Protein AF-A0A0D2I252-F1 (afdb_monomer)

Structure (mmCIF, N/CA/C/O backbone):
data_AF-A0A0D2I252-F1
#
_entry.id   AF-A0A0D2I252-F1
#
loop_
_atom_site.group_PDB
_atom_site.id
_atom_site.type_symbol
_atom_site.label_atom_id
_atom_site.label_alt_id
_atom_site.label_comp_id
_atom_site.label_asym_id
_atom_site.label_entity_id
_atom_site.label_seq_id
_atom_site.pdbx_PDB_ins_code
_atom_site.Cartn_x
_atom_site.Cartn_y
_atom_site.Cartn_z
_atom_site.occupancy
_atom_site.B_iso_or_equiv
_atom_site.auth_seq_id
_atom_site.auth_comp_id
_atom_site.auth_asym_id
_atom_site.auth_atom_id
_atom_site.pdbx_PDB_model_num
ATOM 1 N N . MET A 1 1 ? -17.284 -6.348 1.412 1.00 54.22 1 MET A N 1
ATOM 2 C CA . MET A 1 1 ? -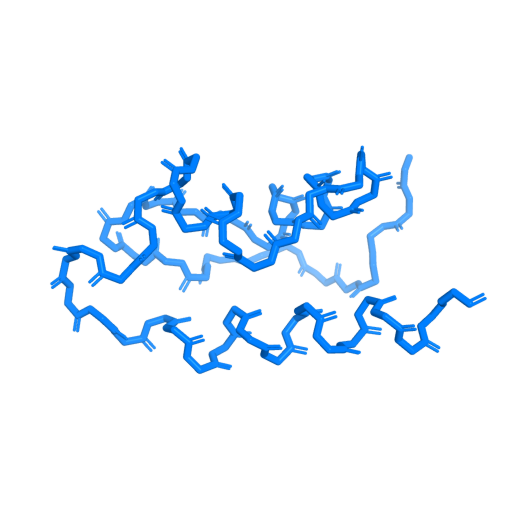16.307 -5.332 1.860 1.00 54.22 1 MET A CA 1
ATOM 3 C C . MET A 1 1 ? -16.567 -4.047 1.086 1.00 54.22 1 MET A C 1
ATOM 5 O O . MET A 1 1 ? -16.862 -4.152 -0.096 1.00 54.22 1 MET A O 1
ATOM 9 N N . ASN A 1 2 ? -16.530 -2.877 1.732 1.00 64.31 2 ASN A N 1
ATOM 10 C CA . ASN A 1 2 ? -16.777 -1.583 1.082 1.00 64.31 2 ASN A CA 1
ATOM 11 C C . ASN A 1 2 ? -15.439 -0.828 0.992 1.00 64.31 2 ASN A C 1
ATOM 13 O O . ASN A 1 2 ? -14.924 -0.377 2.013 1.00 64.31 2 ASN A O 1
ATOM 17 N N . ILE A 1 3 ? -14.842 -0.791 -0.199 1.00 74.69 3 ILE A N 1
ATOM 18 C CA . ILE A 1 3 ? -13.573 -0.101 -0.475 1.00 74.69 3 ILE A CA 1
ATOM 19 C C . ILE A 1 3 ? -13.921 1.331 -0.916 1.00 74.69 3 ILE A C 1
ATOM 21 O O . ILE A 1 3 ? -14.754 1.484 -1.814 1.00 74.69 3 ILE A O 1
ATOM 25 N N . PRO A 1 4 ? -13.360 2.389 -0.301 1.00 73.06 4 PRO A N 1
ATOM 26 C CA . PRO A 1 4 ? -13.692 3.763 -0.651 1.00 73.06 4 PRO A CA 1
ATOM 27 C C . PRO A 1 4 ? -12.970 4.180 -1.936 1.00 73.06 4 PRO A C 1
ATOM 29 O O . PRO A 1 4 ? -11.920 4.809 -1.900 1.00 73.06 4 PRO A O 1
ATOM 32 N N . GLY A 1 5 ? -13.560 3.849 -3.083 1.00 80.00 5 GLY A N 1
ATOM 33 C CA . GLY A 1 5 ? -13.097 4.311 -4.392 1.00 80.00 5 GLY A CA 1
ATOM 34 C C . GLY A 1 5 ? -12.922 3.194 -5.421 1.00 80.00 5 GLY A C 1
ATOM 35 O O . GLY A 1 5 ? -13.116 2.019 -5.101 1.00 80.00 5 GLY A O 1
ATOM 36 N N . PRO A 1 6 ? -12.605 3.558 -6.677 1.00 88.00 6 PRO A N 1
ATOM 37 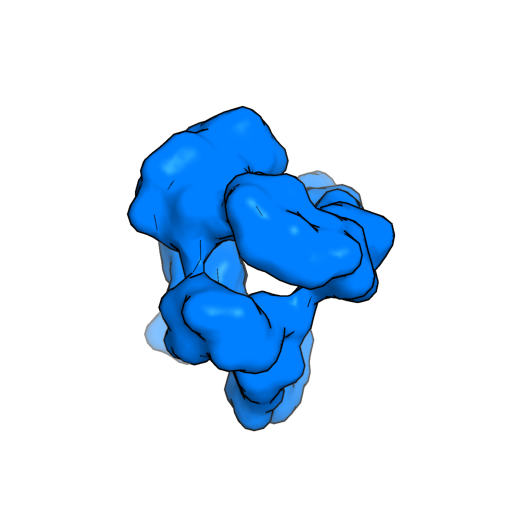C CA . PRO A 1 6 ? -12.279 2.590 -7.717 1.00 88.00 6 PRO A CA 1
ATOM 38 C C . PRO A 1 6 ? -10.980 1.854 -7.378 1.00 88.00 6 PRO A C 1
ATOM 40 O O . PRO A 1 6 ? -10.086 2.427 -6.763 1.00 88.00 6 PRO A O 1
ATOM 43 N N . ASP A 1 7 ? -10.870 0.598 -7.807 1.00 93.69 7 ASP A N 1
ATOM 44 C CA . ASP A 1 7 ? -9.621 -0.149 -7.689 1.00 93.69 7 ASP A CA 1
ATOM 45 C C . ASP A 1 7 ? -8.650 0.254 -8.805 1.00 93.69 7 ASP A C 1
ATOM 47 O O . ASP A 1 7 ? -9.049 0.423 -9.962 1.00 93.69 7 ASP A O 1
ATOM 51 N N . TYR A 1 8 ? -7.380 0.431 -8.459 1.00 94.75 8 TYR A N 1
ATOM 52 C CA . TYR A 1 8 ? -6.341 0.865 -9.385 1.00 94.75 8 TYR A CA 1
ATOM 53 C C . TYR A 1 8 ? -4.963 0.372 -8.945 1.00 94.75 8 TYR A C 1
ATOM 55 O O . TYR A 1 8 ? -4.754 -0.015 -7.797 1.00 94.75 8 TYR A O 1
ATOM 63 N N . LEU A 1 9 ? -4.019 0.381 -9.883 1.00 95.56 9 LEU A N 1
ATOM 64 C CA . LEU A 1 9 ? -2.658 -0.081 -9.649 1.00 95.56 9 LEU A CA 1
ATOM 65 C C . LEU A 1 9 ? -1.847 0.990 -8.908 1.00 95.56 9 LEU A C 1
ATOM 67 O O . LEU A 1 9 ? -1.539 2.033 -9.484 1.00 95.56 9 LEU A O 1
ATOM 71 N N . VAL A 1 10 ? -1.479 0.714 -7.656 1.00 95.06 10 VAL A N 1
ATOM 72 C CA . VAL A 1 10 ? -0.718 1.630 -6.788 1.00 95.06 10 VAL A CA 1
ATOM 73 C C . VAL A 1 10 ? 0.786 1.427 -6.959 1.00 95.06 10 VAL A C 1
ATOM 75 O O . VAL A 1 10 ? 1.545 2.387 -7.086 1.00 95.06 10 VAL A O 1
ATOM 78 N N . CYS A 1 11 ? 1.249 0.173 -6.993 1.00 95.19 11 CYS A N 1
ATOM 79 C CA . CYS A 1 11 ? 2.656 -0.143 -7.239 1.00 95.19 11 CYS A CA 1
ATOM 80 C C . CYS A 1 11 ? 2.810 -0.915 -8.544 1.00 95.19 11 CYS A C 1
ATOM 82 O O . CYS A 1 11 ? 2.490 -2.098 -8.613 1.00 95.19 11 CYS A O 1
ATOM 84 N N . THR A 1 12 ? 3.380 -0.276 -9.562 1.00 93.69 12 THR A N 1
ATOM 85 C CA . THR A 1 12 ? 3.671 -0.929 -10.846 1.00 93.69 12 THR A CA 1
ATOM 86 C C . THR A 1 12 ? 4.773 -1.980 -10.736 1.00 93.69 12 THR A C 1
ATOM 88 O O . THR A 1 12 ? 4.666 -3.029 -11.359 1.00 93.69 12 THR A O 1
ATOM 91 N N . CYS A 1 13 ? 5.810 -1.740 -9.924 1.00 94.56 13 CYS A N 1
ATOM 92 C CA . CYS A 1 13 ? 6.911 -2.694 -9.747 1.00 94.56 13 CYS A CA 1
ATOM 93 C C . CYS A 1 13 ? 6.471 -4.009 -9.101 1.00 94.56 13 CYS A C 1
ATOM 95 O O . CYS A 1 13 ? 6.979 -5.058 -9.480 1.00 94.56 13 CYS A O 1
ATOM 97 N N . MET A 1 14 ? 5.561 -3.934 -8.127 1.00 95.06 14 MET A N 1
ATOM 98 C CA . MET A 1 14 ? 5.115 -5.085 -7.333 1.00 95.06 14 MET A CA 1
ATOM 99 C C . MET A 1 14 ? 3.691 -5.532 -7.677 1.00 95.06 14 MET A C 1
ATOM 101 O O . MET A 1 14 ? 3.151 -6.401 -7.008 1.00 95.06 14 MET A O 1
ATOM 105 N N . ALA A 1 15 ? 3.094 -4.949 -8.720 1.00 94.25 15 ALA A N 1
ATOM 106 C CA . ALA A 1 15 ? 1.728 -5.219 -9.156 1.00 94.25 15 ALA A CA 1
ATOM 107 C C . ALA A 1 15 ? 0.668 -5.099 -8.035 1.00 94.25 15 ALA A C 1
ATOM 109 O O . ALA A 1 15 ? -0.265 -5.890 -7.992 1.00 94.25 15 ALA A O 1
ATOM 110 N N . VAL A 1 16 ? 0.818 -4.116 -7.137 1.00 95.19 16 VAL A N 1
ATOM 111 C CA . VAL A 1 16 ? -0.042 -3.958 -5.947 1.00 95.19 16 VAL A CA 1
ATOM 112 C C . VAL A 1 16 ? -1.226 -3.056 -6.259 1.00 95.19 16 VAL A C 1
ATOM 114 O O . VAL A 1 16 ? -1.038 -1.908 -6.685 1.00 95.19 16 VAL A O 1
ATOM 117 N N . MET A 1 17 ? -2.428 -3.555 -5.996 1.00 95.81 17 MET A N 1
ATOM 118 C CA . MET A 1 17 ? -3.698 -2.865 -6.205 1.00 95.81 17 MET A CA 1
ATOM 119 C C . MET A 1 17 ? -4.153 -2.092 -4.958 1.00 95.81 17 MET A C 1
ATOM 121 O O . MET A 1 17 ? -3.822 -2.433 -3.821 1.00 95.81 17 MET A O 1
ATOM 125 N N . TYR A 1 18 ? -4.958 -1.050 -5.163 1.00 95.19 18 TYR A N 1
ATOM 126 C CA . TYR A 1 18 ? -5.557 -0.253 -4.088 1.00 95.19 18 TYR A CA 1
ATOM 127 C C . TYR A 1 18 ? -6.410 -1.112 -3.145 1.00 95.19 18 TYR A C 1
ATOM 129 O O . TYR A 1 18 ? -6.334 -0.971 -1.921 1.00 95.19 18 TYR A O 1
ATOM 137 N N . SER A 1 19 ? -7.187 -2.039 -3.709 1.00 94.62 19 SER A N 1
ATOM 138 C CA . SER A 1 19 ? -8.022 -2.978 -2.959 1.00 94.62 19 SER A CA 1
ATOM 139 C C . SER A 1 19 ? -7.221 -3.865 -2.001 1.00 94.62 19 SER A C 1
ATOM 141 O O . SER A 1 19 ? -7.648 -4.055 -0.862 1.00 94.62 19 SER A O 1
ATOM 143 N N . GLU A 1 20 ? -6.047 -4.347 -2.418 1.00 94.94 20 GLU A N 1
ATOM 144 C CA . GLU A 1 20 ? -5.159 -5.178 -1.595 1.00 94.94 20 GLU A CA 1
ATOM 145 C C . GLU A 1 20 ? -4.627 -4.407 -0.384 1.00 94.94 20 GLU A C 1
ATOM 147 O O . GLU A 1 20 ? -4.652 -4.914 0.740 1.00 94.94 20 GLU A O 1
ATOM 152 N N . LEU A 1 21 ? -4.216 -3.149 -0.589 1.00 94.44 21 LEU A N 1
ATOM 153 C CA . LEU A 1 21 ? -3.789 -2.273 0.505 1.00 94.44 21 LEU A CA 1
ATOM 154 C C . LEU A 1 21 ? -4.930 -2.019 1.484 1.00 94.44 21 LEU A C 1
ATOM 156 O O . LEU A 1 21 ? -4.741 -2.111 2.695 1.00 94.44 21 LEU A O 1
ATOM 160 N N . TRP A 1 22 ? -6.120 -1.710 0.969 1.00 93.12 22 TRP A N 1
ATOM 161 C CA . TRP A 1 22 ? -7.280 -1.429 1.808 1.00 93.12 22 TRP A CA 1
ATOM 162 C C . TRP A 1 22 ? -7.717 -2.650 2.615 1.00 93.12 22 TRP A C 1
ATOM 164 O O . TRP A 1 22 ? -8.071 -2.525 3.787 1.00 93.12 22 TRP A O 1
ATOM 174 N N . GLN A 1 23 ? -7.664 -3.838 2.012 1.00 93.31 23 GLN A N 1
ATOM 175 C CA . GLN A 1 23 ? -7.965 -5.086 2.702 1.00 93.31 23 GLN A CA 1
ATOM 176 C C . GLN A 1 23 ? -6.977 -5.342 3.842 1.00 93.31 23 GLN A C 1
ATOM 178 O O . GLN A 1 23 ? -7.411 -5.572 4.969 1.00 93.31 23 GLN A O 1
ATOM 183 N N . ALA A 1 24 ? -5.674 -5.224 3.586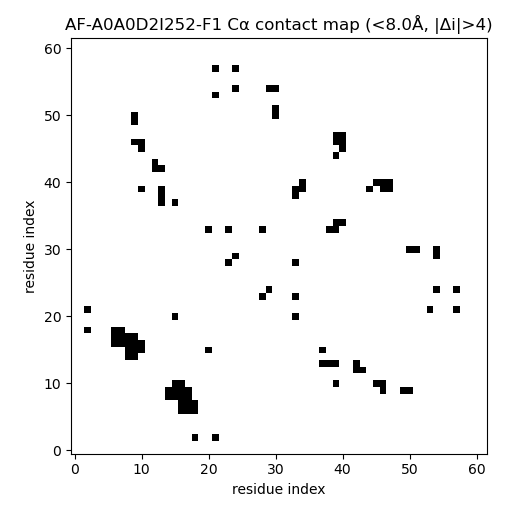 1.00 94.69 24 ALA A N 1
ATOM 184 C CA . ALA A 1 24 ? -4.658 -5.398 4.620 1.00 94.69 24 ALA A CA 1
ATOM 185 C C . ALA A 1 24 ? -4.812 -4.365 5.755 1.00 94.69 24 ALA A C 1
ATOM 187 O O . ALA A 1 24 ? -4.731 -4.710 6.934 1.00 94.69 24 ALA A O 1
ATOM 188 N N . LEU A 1 25 ? -5.117 -3.103 5.431 1.00 93.62 25 LEU A N 1
ATOM 189 C CA . LEU A 1 25 ? -5.407 -2.064 6.428 1.00 93.62 25 LEU A CA 1
ATOM 190 C C . LEU A 1 25 ? -6.651 -2.388 7.273 1.00 93.62 25 LEU A C 1
ATOM 192 O O . LEU A 1 25 ? -6.644 -2.176 8.490 1.00 93.62 25 LEU A O 1
ATOM 196 N N . ALA A 1 26 ? -7.700 -2.938 6.655 1.00 91.81 26 ALA A N 1
ATOM 197 C CA . ALA A 1 26 ? -8.906 -3.380 7.353 1.00 91.81 26 ALA A CA 1
ATOM 198 C C . ALA A 1 26 ? -8.636 -4.578 8.282 1.00 91.81 26 ALA A C 1
ATOM 200 O O . ALA A 1 26 ? -9.253 -4.684 9.343 1.00 91.81 26 ALA A O 1
ATOM 201 N N . GLU A 1 27 ? -7.683 -5.440 7.920 1.00 93.25 27 GLU A N 1
ATOM 202 C CA . GLU A 1 27 ? -7.172 -6.538 8.754 1.00 93.25 27 GLU A CA 1
ATOM 203 C C . GLU A 1 27 ? -6.245 -6.053 9.885 1.00 93.25 27 GLU A C 1
ATOM 205 O O . GLU A 1 27 ? -5.892 -6.824 10.776 1.00 93.25 27 GLU A O 1
ATOM 210 N N . GLY A 1 28 ? -5.905 -4.760 9.905 1.00 92.44 28 GLY A N 1
ATOM 211 C CA . GLY A 1 28 ? -5.099 -4.132 10.950 1.00 92.44 28 GLY A CA 1
ATOM 212 C C . GLY A 1 28 ? -3.621 -3.972 10.603 1.00 92.44 28 GLY A C 1
ATOM 213 O O . GLY A 1 28 ? -2.842 -3.644 11.498 1.00 92.44 28 GLY A O 1
ATOM 214 N N . ALA A 1 29 ? -3.229 -4.167 9.340 1.00 94.94 29 ALA A N 1
ATOM 215 C CA . ALA A 1 29 ? -1.881 -3.848 8.886 1.00 94.94 29 ALA A CA 1
ATOM 216 C C . ALA A 1 29 ? -1.580 -2.351 9.071 1.00 94.94 29 ALA A C 1
ATOM 218 O O . ALA A 1 29 ? -2.452 -1.493 8.918 1.00 94.94 29 ALA A O 1
ATOM 219 N N . ASP A 1 30 ? -0.327 -2.033 9.383 1.00 93.94 30 ASP A N 1
ATOM 220 C CA . ASP A 1 30 ? 0.199 -0.671 9.359 1.00 93.94 30 ASP A CA 1
ATOM 221 C C . ASP A 1 30 ? 1.097 -0.455 8.130 1.00 93.94 30 ASP A C 1
ATOM 223 O O . ASP A 1 30 ? 1.321 -1.357 7.323 1.00 93.94 30 ASP A O 1
ATOM 227 N N . LEU A 1 31 ? 1.627 0.760 7.966 1.00 92.69 31 LEU A N 1
ATOM 228 C CA . LEU A 1 31 ? 2.497 1.083 6.834 1.00 92.69 31 LEU A CA 1
ATOM 229 C C . LEU A 1 31 ? 3.721 0.155 6.731 1.00 92.69 31 LEU A C 1
ATOM 231 O O . LEU A 1 31 ? 4.160 -0.133 5.620 1.00 92.69 31 LEU A O 1
ATOM 235 N N . ASN A 1 32 ? 4.290 -0.283 7.856 1.00 93.50 32 ASN A N 1
ATOM 236 C CA . ASN A 1 32 ? 5.458 -1.161 7.838 1.00 93.50 32 ASN A CA 1
ATOM 237 C C . ASN A 1 32 ? 5.058 -2.573 7.412 1.00 93.50 32 ASN A C 1
ATOM 239 O O . ASN A 1 32 ? 5.693 -3.130 6.522 1.00 93.50 32 ASN A O 1
ATOM 243 N N . ALA A 1 33 ? 3.952 -3.096 7.943 1.00 95.25 33 ALA A N 1
ATOM 244 C CA . ALA A 1 33 ? 3.397 -4.378 7.529 1.00 95.25 33 ALA A CA 1
ATOM 245 C C . ALA A 1 33 ? 3.061 -4.396 6.029 1.00 95.25 33 ALA A C 1
ATOM 247 O O . ALA A 1 33 ? 3.396 -5.356 5.343 1.00 95.25 33 ALA A O 1
ATOM 248 N N . LEU A 1 34 ? 2.484 -3.315 5.488 1.00 94.31 34 LEU A N 1
ATOM 249 C CA . LEU A 1 34 ? 2.234 -3.191 4.047 1.00 94.31 34 LEU A CA 1
ATOM 250 C C . LEU A 1 34 ? 3.532 -3.202 3.230 1.00 94.31 34 LEU A C 1
ATOM 252 O O . LEU A 1 34 ? 3.598 -3.842 2.181 1.00 94.31 34 LEU A O 1
ATOM 256 N N . LYS A 1 35 ? 4.570 -2.495 3.692 1.00 93.62 35 LYS A N 1
ATOM 257 C CA . LYS A 1 35 ? 5.877 -2.483 3.022 1.00 93.62 35 LYS A CA 1
ATOM 258 C C . LYS A 1 35 ? 6.526 -3.858 3.008 1.00 93.62 35 LYS A C 1
ATOM 260 O O . LYS A 1 35 ? 7.031 -4.246 1.961 1.00 93.62 35 LYS A O 1
ATOM 265 N N . ASP A 1 36 ? 6.472 -4.583 4.119 1.00 94.38 36 ASP A N 1
ATOM 266 C CA . ASP A 1 36 ? 7.057 -5.919 4.226 1.00 94.38 36 ASP A CA 1
ATOM 267 C C . ASP A 1 36 ? 6.257 -6.955 3.424 1.00 94.38 36 ASP A C 1
ATOM 269 O O . ASP A 1 36 ? 6.837 -7.774 2.715 1.00 94.38 36 ASP A O 1
ATOM 273 N N . GLN A 1 37 ? 4.923 -6.900 3.477 1.00 94.56 37 GLN A N 1
ATOM 274 C CA . GLN A 1 37 ? 4.047 -7.862 2.804 1.00 94.56 37 GLN A CA 1
ATOM 275 C C . GLN A 1 37 ? 4.046 -7.699 1.282 1.00 94.56 37 GLN A C 1
ATOM 277 O O . GLN A 1 37 ? 4.104 -8.685 0.549 1.00 94.56 37 GLN A O 1
ATOM 282 N N . PHE A 1 38 ? 3.977 -6.457 0.802 1.00 93.88 38 PHE A N 1
ATOM 283 C CA . PHE A 1 38 ? 3.848 -6.144 -0.623 1.00 93.88 38 PHE A CA 1
ATOM 284 C C . PHE A 1 38 ? 5.157 -5.645 -1.246 1.00 93.88 38 PHE A C 1
ATOM 286 O O . PHE A 1 38 ? 5.177 -5.214 -2.400 1.00 93.88 38 PHE A O 1
ATOM 293 N N . MET A 1 39 ? 6.256 -5.668 -0.484 1.00 93.69 39 MET A N 1
ATOM 294 C CA . MET A 1 39 ? 7.582 -5.213 -0.915 1.00 93.69 39 MET A CA 1
ATOM 295 C C . MET A 1 39 ? 7.583 -3.764 -1.440 1.00 93.69 39 MET A C 1
ATOM 297 O O . MET A 1 39 ? 8.374 -3.390 -2.316 1.00 93.69 39 MET A O 1
ATOM 301 N N . ILE A 1 40 ? 6.692 -2.919 -0.913 1.00 92.75 40 ILE A N 1
ATOM 302 C CA . ILE A 1 40 ? 6.497 -1.543 -1.385 1.00 92.75 40 ILE A CA 1
ATOM 303 C C . ILE A 1 40 ? 7.753 -0.725 -1.128 1.00 92.75 40 ILE A C 1
ATOM 305 O O . ILE A 1 40 ? 8.279 -0.666 -0.019 1.00 92.75 40 ILE A O 1
ATOM 309 N N . GLY A 1 41 ? 8.214 -0.040 -2.171 1.00 87.06 41 GLY A N 1
ATOM 310 C CA . GLY A 1 41 ? 9.393 0.812 -2.087 1.00 87.06 41 GLY A CA 1
ATOM 311 C C . GLY A 1 41 ? 10.723 0.106 -2.344 1.00 87.06 41 GLY A C 1
ATOM 312 O O . GLY A 1 41 ? 11.729 0.793 -2.469 1.00 87.06 41 GLY A O 1
ATOM 313 N N . SER A 1 42 ? 10.739 -1.222 -2.501 1.00 91.56 42 SER A N 1
ATOM 314 C CA . SER A 1 42 ? 11.970 -1.978 -2.794 1.00 91.56 42 SER A CA 1
ATOM 315 C C . SER A 1 42 ? 12.400 -1.950 -4.274 1.00 91.56 42 SER A C 1
ATOM 317 O O . SER A 1 42 ? 13.524 -2.325 -4.592 1.00 91.56 42 SER A O 1
ATOM 319 N N . GLY A 1 43 ? 11.518 -1.498 -5.176 1.00 89.25 43 GLY A N 1
ATOM 320 C CA . GLY A 1 43 ? 11.784 -1.328 -6.612 1.00 89.25 43 GLY A CA 1
ATOM 321 C C . GLY A 1 43 ? 12.157 0.111 -6.990 1.00 89.25 43 GLY A C 1
ATOM 322 O O . GLY A 1 43 ? 13.230 0.601 -6.660 1.00 89.25 43 GLY A O 1
ATOM 323 N N . CYS A 1 44 ? 11.261 0.812 -7.695 1.00 91.88 44 CYS A N 1
ATOM 324 C CA . CYS A 1 44 ? 11.472 2.204 -8.123 1.00 91.88 44 CYS A CA 1
ATOM 325 C C . CYS A 1 44 ? 11.169 3.256 -7.042 1.00 91.88 44 CYS A C 1
ATOM 327 O O . CYS A 1 44 ? 11.440 4.436 -7.247 1.00 91.88 44 CYS A O 1
ATOM 329 N N . SER A 1 45 ? 10.563 2.854 -5.919 1.00 92.62 45 SER A N 1
ATOM 330 C CA 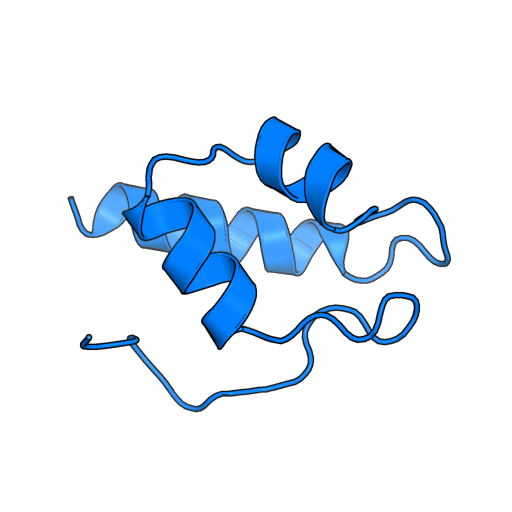. SER A 1 45 ? 10.115 3.711 -4.807 1.00 92.62 45 SER A CA 1
ATOM 331 C C . SER A 1 45 ? 9.043 4.779 -5.101 1.00 92.62 45 SER A C 1
ATOM 333 O O . SER A 1 45 ? 8.605 5.455 -4.177 1.00 92.62 45 SER A O 1
ATOM 335 N N . SER A 1 46 ? 8.515 4.877 -6.328 1.00 93.62 46 SER A N 1
ATOM 336 C CA . SER A 1 46 ? 7.559 5.936 -6.713 1.00 93.62 46 SER A CA 1
ATOM 337 C C . SER A 1 46 ? 6.179 5.847 -6.049 1.00 93.62 46 SER A C 1
ATOM 339 O O . SER A 1 46 ? 5.444 6.823 -6.028 1.00 93.62 46 SER A O 1
ATOM 341 N N . CYS A 1 47 ? 5.808 4.677 -5.530 1.00 94.50 47 CYS A N 1
ATOM 342 C CA . CYS A 1 47 ? 4.506 4.424 -4.903 1.00 94.50 47 CYS A CA 1
ATOM 343 C C . CYS A 1 47 ? 4.470 4.752 -3.400 1.00 94.50 47 CYS A C 1
ATOM 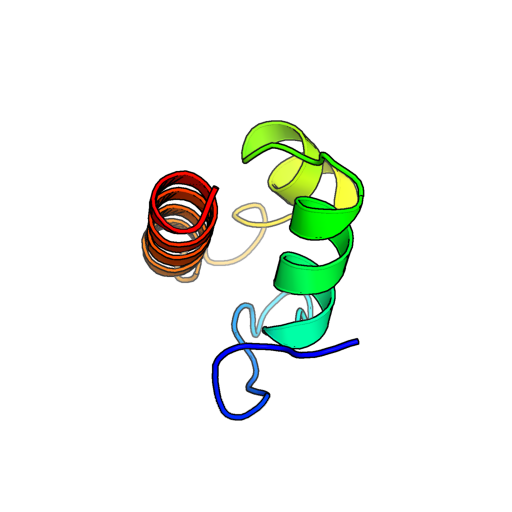345 O O . CYS A 1 47 ? 3.408 4.663 -2.789 1.00 94.50 47 CYS A O 1
ATOM 347 N N . ILE A 1 48 ? 5.604 5.104 -2.777 1.00 94.12 48 ILE A N 1
ATOM 348 C CA . ILE A 1 48 ? 5.695 5.253 -1.314 1.00 94.12 48 ILE A CA 1
ATOM 349 C C . ILE A 1 48 ? 4.780 6.371 -0.800 1.00 94.12 48 ILE A C 1
ATOM 351 O O . ILE A 1 48 ? 4.054 6.154 0.171 1.00 94.12 48 ILE A O 1
ATOM 355 N N . ASP A 1 49 ? 4.795 7.538 -1.445 1.00 94.56 49 ASP A N 1
ATOM 356 C CA . ASP A 1 49 ? 4.011 8.704 -1.013 1.00 94.56 49 ASP A CA 1
ATOM 357 C C . ASP A 1 49 ? 2.502 8.450 -1.125 1.00 94.56 49 ASP A C 1
ATOM 359 O O . ASP A 1 49 ? 1.710 8.836 -0.258 1.00 94.56 49 ASP A O 1
ATOM 363 N N . GLU A 1 50 ? 2.095 7.740 -2.177 1.00 94.00 50 GLU A N 1
ATOM 364 C CA . GLU A 1 50 ? 0.704 7.359 -2.380 1.00 94.00 50 GLU A CA 1
ATOM 365 C C . GLU A 1 50 ? 0.245 6.346 -1.330 1.00 94.00 50 GLU A C 1
ATOM 367 O O . GLU A 1 50 ? -0.772 6.559 -0.673 1.00 94.00 50 GLU A O 1
ATOM 372 N N . VAL A 1 51 ? 1.037 5.303 -1.073 1.00 94.38 51 VAL A N 1
ATOM 373 C CA . VAL A 1 51 ? 0.733 4.308 -0.034 1.00 94.38 51 VAL A CA 1
ATOM 374 C C . VAL A 1 51 ? 0.601 4.976 1.334 1.00 94.38 51 VAL A C 1
ATOM 376 O O . VAL A 1 51 ? -0.364 4.714 2.048 1.00 94.38 51 VAL A O 1
ATOM 379 N N . GLN A 1 52 ? 1.497 5.901 1.688 1.00 94.69 52 GLN A N 1
ATOM 380 C CA . GLN A 1 52 ? 1.378 6.682 2.927 1.00 94.69 52 GLN A CA 1
ATOM 381 C C . GLN A 1 52 ? 0.077 7.489 2.993 1.00 94.69 52 GLN A C 1
ATOM 383 O O . GLN A 1 52 ? -0.565 7.546 4.045 1.00 94.69 52 GLN A O 1
ATOM 388 N N . SER A 1 53 ? -0.332 8.092 1.877 1.00 93.69 53 SER A N 1
ATOM 389 C CA . SER A 1 53 ? -1.588 8.843 1.787 1.00 93.69 53 SER A CA 1
ATOM 390 C C . SER A 1 53 ? -2.804 7.939 2.007 1.00 93.69 53 SER A C 1
ATOM 392 O O . SER A 1 53 ? -3.722 8.320 2.737 1.00 93.69 53 SER A O 1
ATOM 39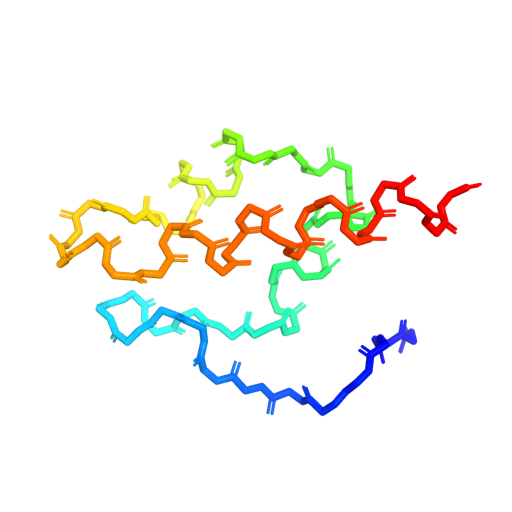4 N N . ILE A 1 54 ? -2.784 6.720 1.459 1.00 93.38 54 ILE A N 1
ATOM 395 C CA . ILE A 1 54 ? -3.834 5.707 1.646 1.00 93.38 54 ILE A CA 1
ATOM 396 C C . ILE A 1 54 ? -3.921 5.279 3.117 1.00 93.38 54 ILE A C 1
ATOM 398 O O . ILE A 1 54 ? -5.014 5.277 3.688 1.00 93.38 54 ILE A O 1
ATOM 402 N N . VAL A 1 55 ? -2.783 4.987 3.761 1.00 93.56 55 VAL A N 1
ATOM 403 C CA . VAL A 1 55 ? -2.749 4.629 5.192 1.00 93.56 55 VAL A CA 1
ATOM 404 C C . VAL A 1 55 ? -3.320 5.759 6.054 1.00 93.56 55 VAL A C 1
ATOM 406 O O . VAL A 1 55 ? -4.168 5.513 6.913 1.00 93.56 55 VAL A O 1
ATOM 409 N N . HIS A 1 56 ? -2.915 7.008 5.808 1.00 92.75 56 HIS A N 1
ATOM 410 C CA . HIS A 1 56 ? -3.455 8.159 6.534 1.00 92.75 56 HIS A CA 1
ATOM 411 C C . HIS A 1 56 ? -4.959 8.356 6.304 1.00 92.75 56 HIS A C 1
ATOM 413 O O . HIS A 1 56 ? -5.678 8.716 7.238 1.00 92.75 56 HIS A O 1
ATOM 419 N N . ALA A 1 57 ? -5.455 8.130 5.085 1.00 89.50 57 ALA A N 1
ATOM 420 C CA . ALA A 1 57 ? -6.884 8.206 4.788 1.00 89.50 57 ALA A CA 1
ATOM 421 C C . ALA A 1 57 ? -7.679 7.136 5.556 1.00 89.50 57 ALA A C 1
ATOM 423 O O . ALA A 1 57 ? -8.714 7.457 6.146 1.00 89.50 57 ALA A O 1
ATOM 424 N N . HIS A 1 58 ? -7.161 5.904 5.625 1.00 89.38 58 HIS A N 1
ATOM 425 C CA . HIS A 1 58 ? -7.758 4.807 6.393 1.00 89.38 58 HIS A CA 1
ATOM 426 C C . HIS A 1 58 ? -7.809 5.102 7.899 1.00 89.38 58 HIS A C 1
ATOM 428 O O . HIS A 1 58 ? -8.804 4.834 8.567 1.00 89.38 58 HIS A O 1
ATOM 434 N N . GLN A 1 59 ? -6.761 5.713 8.454 1.00 85.69 59 GLN A N 1
ATOM 435 C CA . GLN A 1 59 ? -6.728 6.084 9.874 1.00 85.69 59 GLN A CA 1
ATOM 436 C C . GLN A 1 59 ? -7.760 7.158 10.243 1.00 85.69 59 GLN A C 1
ATOM 438 O O . GLN A 1 59 ? -8.252 7.158 11.366 1.00 85.69 59 GLN A O 1
ATOM 443 N N . LYS A 1 60 ? -8.110 8.052 9.310 1.00 79.94 60 LYS A N 1
ATOM 444 C CA . LYS A 1 60 ? -9.137 9.090 9.513 1.00 79.94 60 LYS A CA 1
ATOM 445 C C . LYS A 1 60 ? -10.572 8.573 9.397 1.00 79.94 60 LYS A C 1
ATOM 447 O O . LYS A 1 60 ? -11.495 9.308 9.733 1.00 79.94 60 LYS A O 1
ATOM 452 N N . THR A 1 61 ? -10.765 7.371 8.857 1.00 69.25 61 THR A N 1
ATOM 453 C CA . THR A 1 61 ? -12.089 6.753 8.673 1.00 69.25 61 THR A CA 1
ATOM 454 C C . THR A 1 61 ? -12.477 5.790 9.800 1.00 69.25 61 THR A C 1
ATOM 456 O O . THR A 1 61 ? -13.600 5.289 9.788 1.00 69.25 61 THR A O 1
ATOM 459 N N . LYS A 1 62 ? -11.581 5.549 10.768 1.00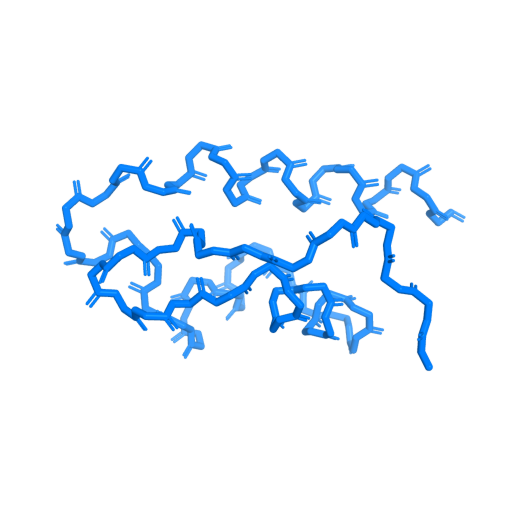 56.59 62 LYS A N 1
ATOM 460 C CA . LYS A 1 62 ? -11.895 4.913 12.057 1.00 56.59 62 LYS A CA 1
ATOM 461 C C . LYS A 1 62 ? -12.491 5.918 13.036 1.00 56.59 62 LYS A C 1
ATOM 463 O O . LYS A 1 62 ? -13.361 5.484 13.819 1.00 56.59 62 LYS A O 1
#

Nearest PDB structures (foldseek):
  6e6r-assembly1_A  TM=9.133E-01  e=7.453E-03  Pseudomonas aeruginosa
  4e6k-assembly1_G  TM=9.014E-01  e=1.387E-02  Pseudomonas aeruginosa PAO1
  6e6s-assembly2_B  TM=8.949E-01  e=2.580E-02  Pseudomonas aeruginosa

InterPro domains:
  IPR007419 BFD-like [2Fe-2S]-binding domain [PF04324] (9-56)
  IPR041854 BFD-like [2Fe-2S]-binding domain superfamily [G3DSA:1.10.10.1100] (9-60)

Organism: NCBI:txid1306947

Radius of gyration: 10.66 Å; Cα contacts (8 Å, |Δi|>4): 55; chains: 1; bounding box: 29×17×23 Å

Solvent-accessible surface area (backbone atoms only — not comparable to full-atom values): 3858 Å² total; per-residue (Å²): 139,9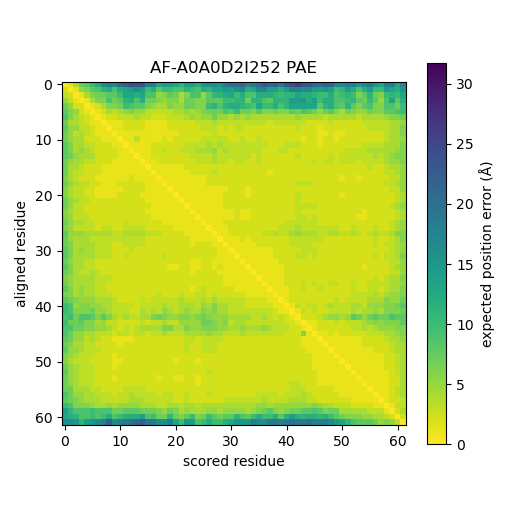0,72,98,66,85,76,46,81,56,28,80,84,65,71,37,40,46,57,59,55,52,49,42,44,74,75,64,45,50,77,66,54,47,28,68,74,56,50,57,54,75,68,87,42,80,38,45,68,57,52,51,50,52,52,54,53,55,65,73,74,112

Foldseek 3Di:
DDQPDDKDQLDPVQRDISVNLVVCVVVPDALVSCCVVSVA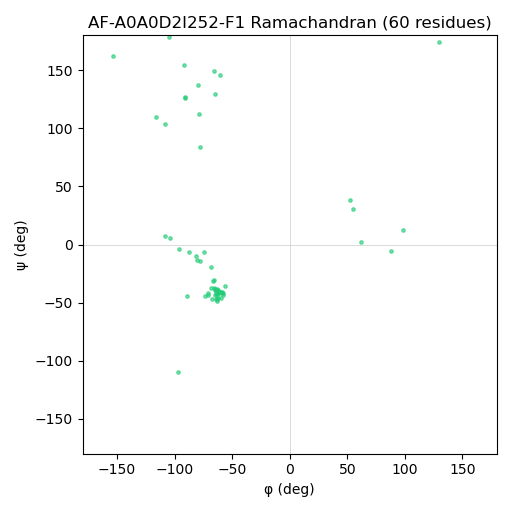CVPPNPSSVVSVVSRVVSVVVD

Mean predicted aligned error: 3.61 Å

Secondary structure (DSSP, 8-state):
---SS---EEETTTTEEHHHHHHHHHTT--HHHHHHHH-TTSSS-TTHHHHHHHHHHHHTT-

Sequence (62 aa):
MNIPGPDYLVCTCMAVMYSELWQALAEGADLNALKDQFMIGSGCSSCIDEVQSIVHAHQKTK

pLDDT: mean 90.19, std 9.02, range [54.22, 95.81]